Protein AF-A0A151TPS7-F1 (afdb_monomer)

Solvent-accessible surface area (backbone atoms only — not comparable to full-atom values): 5911 Å² total; per-residue (Å²): 135,81,86,82,74,80,78,54,59,56,99,74,24,38,51,46,72,43,71,93,75,73,42,78,46,77,43,52,63,69,51,54,53,51,51,28,51,74,70,72,43,70,82,59,82,88,71,77,78,76,72,68,92,81,65,78,81,71,77,56,88,84,73,61,54,74,69,58,49,54,52,56,72,69,48,61,59,70,58,56,52,56,59,51,54,74,70,68,125

pLDDT: mean 79.48, std 14.0, range [51.84, 96.25]

Structure (mmCIF, N/CA/C/O backbone):
data_AF-A0A151TPS7-F1
#
_entry.id   AF-A0A151TPS7-F1
#
loop_
_atom_site.group_PDB
_atom_site.id
_atom_site.type_symbol
_atom_site.label_atom_id
_atom_site.label_alt_id
_atom_site.label_comp_id
_atom_site.label_asym_id
_atom_site.label_entity_id
_atom_site.label_seq_id
_atom_site.pdbx_PDB_ins_code
_atom_site.Cartn_x
_atom_site.Cartn_y
_atom_site.Cartn_z
_atom_site.occupancy
_atom_site.B_iso_or_equiv
_atom_site.auth_seq_id
_atom_site.auth_comp_id
_atom_site.auth_asym_id
_atom_site.auth_atom_id
_atom_site.pdbx_PDB_model_num
ATOM 1 N N . MET A 1 1 ? -25.417 17.640 8.077 1.00 63.44 1 MET A N 1
ATOM 2 C CA . MET A 1 1 ? -24.520 16.529 7.678 1.00 63.44 1 MET A 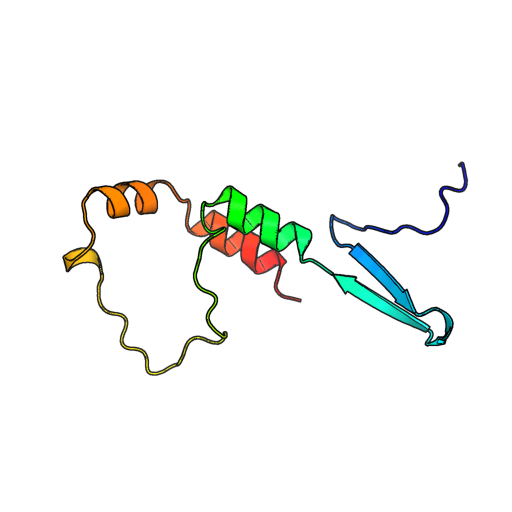CA 1
ATOM 3 C C . MET A 1 1 ? -25.220 15.209 7.963 1.00 63.44 1 MET A C 1
ATOM 5 O O . MET A 1 1 ? -25.760 15.062 9.051 1.00 63.44 1 MET A O 1
ATOM 9 N N . LYS A 1 2 ? -25.280 14.286 6.995 1.00 81.12 2 LYS A N 1
ATOM 10 C CA . LYS A 1 2 ? -25.859 12.947 7.203 1.00 81.12 2 LYS A CA 1
ATOM 11 C C . LYS A 1 2 ? -24.835 12.052 7.906 1.00 81.12 2 LYS A C 1
ATOM 13 O O . LYS A 1 2 ? -23.656 12.100 7.567 1.00 81.12 2 LYS A O 1
ATOM 18 N N . ASN A 1 3 ? -25.284 11.234 8.856 1.00 85.69 3 ASN A N 1
ATOM 19 C CA . ASN A 1 3 ? -24.450 10.187 9.441 1.00 85.69 3 ASN A CA 1
ATOM 20 C C . ASN A 1 3 ? -24.225 9.087 8.393 1.00 85.69 3 ASN A C 1
ATOM 22 O O . ASN A 1 3 ? -25.157 8.373 8.040 1.00 85.69 3 ASN A O 1
ATOM 26 N N . LEU A 1 4 ? -22.989 8.966 7.900 1.00 88.81 4 LEU A N 1
ATOM 27 C CA . LEU A 1 4 ? -22.569 7.940 6.931 1.00 88.81 4 LEU A CA 1
ATOM 28 C C . LEU A 1 4 ? -22.054 6.656 7.607 1.00 88.81 4 LEU A C 1
ATOM 30 O O . LEU A 1 4 ? -21.525 5.766 6.947 1.00 88.81 4 LEU A O 1
ATOM 34 N N . GLY A 1 5 ? -22.193 6.561 8.931 1.00 90.94 5 GLY A N 1
ATOM 35 C CA . GLY A 1 5 ? -21.625 5.474 9.719 1.00 90.94 5 GLY A CA 1
ATOM 36 C C . GLY A 1 5 ? -20.110 5.606 9.901 1.00 90.94 5 GLY A C 1
ATOM 37 O O . GLY A 1 5 ? -19.524 6.675 9.732 1.00 90.94 5 GLY A O 1
ATOM 38 N N . ALA A 1 6 ? -19.470 4.510 10.308 1.00 90.75 6 ALA A N 1
ATOM 39 C CA . ALA A 1 6 ? -18.028 4.475 10.520 1.00 90.75 6 ALA A CA 1
ATOM 40 C C . ALA A 1 6 ? -17.265 4.437 9.184 1.00 90.75 6 ALA A C 1
ATOM 42 O O . ALA A 1 6 ? -17.573 3.637 8.306 1.00 90.75 6 ALA A O 1
ATOM 43 N N .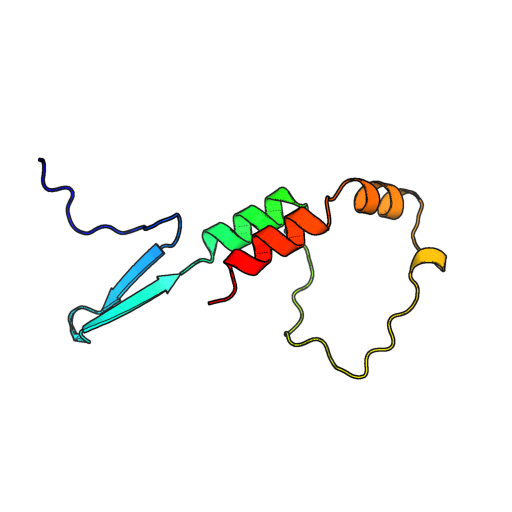 ALA A 1 7 ? -16.225 5.264 9.049 1.00 92.19 7 ALA A N 1
ATOM 44 C CA . ALA A 1 7 ? -15.407 5.312 7.837 1.00 92.19 7 ALA A CA 1
ATOM 45 C C . ALA A 1 7 ? -14.606 4.016 7.653 1.00 92.19 7 ALA A C 1
ATOM 47 O O . ALA A 1 7 ? -13.799 3.687 8.513 1.00 92.19 7 ALA A O 1
ATOM 48 N N . ASN A 1 8 ? -14.759 3.292 6.551 1.00 91.94 8 ASN A N 1
ATOM 49 C CA . ASN A 1 8 ? -14.015 2.039 6.333 1.00 91.94 8 ASN A CA 1
ATOM 50 C C . ASN A 1 8 ? -12.730 2.225 5.516 1.00 91.94 8 ASN A C 1
ATOM 52 O O . ASN A 1 8 ? -11.932 1.298 5.411 1.00 91.94 8 ASN A O 1
ATOM 56 N N . ARG A 1 9 ? -12.515 3.418 4.948 1.00 91.88 9 ARG A N 1
ATOM 57 C CA . ARG A 1 9 ? -11.320 3.766 4.177 1.00 91.88 9 ARG A CA 1
ATOM 58 C C . ARG A 1 9 ? -10.872 5.196 4.471 1.00 91.88 9 ARG A C 1
ATOM 60 O O . ARG A 1 9 ? -11.711 6.065 4.701 1.00 91.88 9 ARG A O 1
ATOM 67 N N . ILE A 1 10 ? -9.564 5.434 4.431 1.00 90.50 10 ILE A N 1
ATOM 68 C CA . ILE A 1 10 ? -8.933 6.759 4.509 1.00 90.50 10 ILE A CA 1
ATOM 69 C C . ILE A 1 10 ? -7.760 6.798 3.536 1.00 90.50 10 ILE A C 1
ATOM 71 O O . ILE A 1 10 ? -6.936 5.893 3.543 1.00 90.50 10 ILE A O 1
ATOM 75 N N . LEU A 1 11 ? -7.708 7.802 2.655 1.00 86.69 11 LEU A N 1
ATOM 76 C CA . LEU A 1 11 ? -6.636 7.945 1.652 1.00 86.69 11 LEU A CA 1
ATOM 77 C C . LEU A 1 11 ? -6.391 6.672 0.807 1.00 86.69 11 LEU A C 1
ATOM 79 O O . LEU A 1 11 ? -5.284 6.403 0.356 1.00 86.69 11 LEU A O 1
ATOM 83 N N . GLY A 1 12 ? -7.429 5.855 0.604 1.00 85.81 12 GLY A N 1
ATOM 84 C CA . GLY A 1 12 ? -7.324 4.577 -0.107 1.00 85.81 12 GLY A CA 1
ATOM 85 C C . GLY A 1 12 ? -6.812 3.395 0.727 1.00 85.81 12 GLY A C 1
ATOM 86 O O . GLY A 1 12 ? -6.834 2.277 0.218 1.00 85.81 12 GLY A O 1
ATOM 87 N N . MET A 1 13 ? -6.428 3.607 1.988 1.00 91.50 13 MET A N 1
ATOM 88 C CA . MET A 1 13 ? -6.131 2.554 2.964 1.00 91.50 13 MET A CA 1
ATOM 89 C C . MET A 1 13 ? -7.418 2.056 3.617 1.00 91.50 13 MET A C 1
ATOM 91 O O . MET A 1 13 ? -8.316 2.842 3.926 1.00 91.50 13 MET A O 1
ATOM 95 N N . GLU A 1 14 ? -7.510 0.755 3.852 1.00 94.06 14 GLU A N 1
ATOM 96 C CA . GLU A 1 14 ? -8.624 0.147 4.573 1.00 94.06 14 GLU A CA 1
ATOM 97 C C . GLU A 1 14 ? -8.435 0.276 6.081 1.00 94.06 14 GLU A C 1
ATOM 99 O O . GLU A 1 14 ? -7.326 0.122 6.592 1.00 94.06 14 GLU A O 1
ATOM 104 N N . ILE A 1 15 ? -9.530 0.534 6.795 1.00 94.94 15 ILE A N 1
ATOM 105 C CA . ILE A 1 15 ? -9.538 0.676 8.248 1.00 94.94 15 ILE A CA 1
ATOM 106 C C . ILE A 1 15 ? -10.220 -0.540 8.870 1.00 94.94 15 ILE A C 1
ATOM 108 O O . ILE A 1 15 ? -11.430 -0.721 8.735 1.00 94.94 15 ILE A O 1
ATOM 112 N N . TYR A 1 16 ? -9.468 -1.303 9.656 1.00 94.88 16 TYR A N 1
ATOM 113 C CA . TYR A 1 16 ? -9.986 -2.390 10.481 1.00 94.88 16 TYR A CA 1
ATOM 114 C C . TYR A 1 16 ? -10.041 -1.935 11.940 1.00 94.88 16 TYR A C 1
ATOM 116 O O . TYR A 1 16 ? -9.055 -1.455 12.496 1.00 94.88 16 TYR A O 1
ATOM 124 N N . ARG A 1 17 ? -11.204 -2.065 12.588 1.00 94.56 17 ARG A N 1
ATOM 125 C CA . ARG A 1 17 ? -11.410 -1.601 13.972 1.00 94.56 17 ARG A CA 1
ATOM 126 C C . ARG A 1 17 ? -11.757 -2.755 14.900 1.00 94.56 17 ARG A C 1
ATOM 128 O O . ARG A 1 17 ? -12.879 -3.251 14.880 1.00 94.56 17 ARG A O 1
ATOM 135 N N . GLY A 1 18 ? -10.831 -3.106 15.784 1.00 95.12 18 GLY A N 1
ATOM 136 C CA . GLY A 1 18 ? -11.085 -4.003 16.907 1.00 95.12 18 GLY A CA 1
ATOM 137 C C . GLY A 1 18 ? -11.614 -3.215 18.101 1.00 95.12 18 GLY A C 1
ATOM 138 O O . GLY A 1 18 ? -10.838 -2.861 18.985 1.00 95.12 18 GLY A O 1
ATOM 139 N N . ARG A 1 19 ? -12.922 -2.915 18.136 1.00 93.25 19 ARG A N 1
ATOM 140 C CA . ARG A 1 19 ? -13.521 -2.072 19.196 1.00 93.25 19 ARG A CA 1
ATOM 141 C C . ARG A 1 19 ? -13.375 -2.668 20.597 1.00 93.25 19 ARG A C 1
ATOM 143 O O . ARG A 1 19 ? -13.071 -1.929 21.526 1.00 93.25 19 ARG A O 1
ATOM 150 N N . SER A 1 20 ? -13.531 -3.985 20.736 1.00 95.88 20 SER A N 1
ATOM 151 C CA . SER A 1 20 ? -13.340 -4.701 22.007 1.00 95.88 20 SER A CA 1
ATOM 152 C C . SER A 1 20 ? -11.920 -4.538 22.555 1.00 95.88 20 SER A C 1
ATOM 154 O O . SER A 1 20 ? -11.728 -4.349 23.749 1.00 95.88 20 SER A O 1
ATOM 156 N N . GLN A 1 21 ? -10.931 -4.544 21.663 1.00 96.25 21 GLN A N 1
ATOM 157 C CA . GLN A 1 21 ? -9.512 -4.412 21.993 1.00 96.25 21 GLN A CA 1
ATOM 158 C C . GLN A 1 21 ? -9.030 -2.954 21.981 1.00 96.25 21 GLN A C 1
ATOM 160 O O . GLN A 1 21 ? -7.861 -2.704 22.257 1.00 96.25 21 GLN A O 1
ATOM 165 N N . LYS A 1 22 ? -9.900 -1.999 21.621 1.00 95.12 22 LYS A N 1
ATOM 166 C CA . LYS A 1 22 ? -9.563 -0.586 21.377 1.00 95.12 22 LYS A CA 1
ATOM 167 C C . LYS A 1 22 ? -8.383 -0.407 20.405 1.00 95.12 22 LYS A C 1
ATOM 169 O O . LYS A 1 22 ? -7.585 0.513 20.555 1.00 95.12 22 LYS A O 1
ATOM 174 N N . LYS A 1 23 ? -8.284 -1.280 19.395 1.00 96.25 23 LYS A N 1
ATOM 175 C CA . LYS A 1 23 ? -7.237 -1.244 18.361 1.00 96.25 23 LYS A CA 1
ATOM 176 C C . LYS A 1 23 ? -7.793 -0.810 17.012 1.00 96.25 23 LYS A C 1
ATOM 178 O O . LYS A 1 23 ? -8.935 -1.119 16.659 1.00 96.25 23 LYS A O 1
ATOM 183 N N . LEU A 1 24 ? -6.951 -0.132 16.242 1.00 93.75 24 LEU A N 1
ATOM 184 C CA . LEU A 1 24 ? -7.219 0.268 14.869 1.00 93.75 24 LEU A CA 1
ATOM 185 C C . LEU A 1 24 ? -6.039 -0.182 14.010 1.00 93.75 24 LEU A C 1
ATOM 187 O O . LEU A 1 24 ? -4.892 0.090 14.349 1.00 93.75 24 LEU A O 1
ATOM 191 N N . PHE A 1 25 ? -6.334 -0.889 12.927 1.00 93.88 25 PHE A N 1
ATOM 192 C CA . PHE A 1 25 ? -5.351 -1.343 11.955 1.00 93.88 25 PHE A CA 1
ATOM 193 C C . PHE A 1 25 ? -5.641 -0.679 10.615 1.00 93.88 25 PHE A C 1
ATOM 195 O O . PHE A 1 25 ? -6.804 -0.517 10.231 1.00 93.88 25 PHE A O 1
ATOM 202 N N . LEU A 1 26 ? -4.581 -0.305 9.909 1.00 92.62 26 LEU A N 1
ATOM 203 C CA . LEU A 1 26 ? -4.648 0.231 8.558 1.00 92.62 26 LEU A CA 1
ATOM 204 C C . LEU A 1 26 ? -4.028 -0.781 7.600 1.00 92.62 26 LEU A C 1
ATOM 206 O O . LEU A 1 26 ? -2.975 -1.342 7.890 1.00 92.62 26 LEU A O 1
ATOM 210 N N . CYS A 1 27 ? -4.683 -1.021 6.468 1.00 91.75 27 CYS A N 1
ATOM 211 C CA . CYS A 1 27 ? -4.185 -1.915 5.430 1.00 91.75 27 CYS A CA 1
ATOM 212 C C . CYS A 1 27 ? -4.053 -1.162 4.108 1.00 91.75 27 CYS A C 1
ATOM 214 O O . CYS A 1 27 ? -5.011 -0.566 3.616 1.00 91.75 27 CYS A O 1
ATOM 216 N N . GLN A 1 28 ? -2.867 -1.229 3.508 1.00 91.00 28 GLN A N 1
ATOM 217 C CA . GLN A 1 28 ? -2.540 -0.560 2.246 1.00 91.00 28 GLN A CA 1
ATOM 218 C C . GLN A 1 28 ? -2.447 -1.541 1.062 1.00 91.00 28 GLN A C 1
ATOM 220 O O . GLN A 1 28 ? -1.995 -1.179 -0.024 1.00 91.00 28 GLN A O 1
ATOM 225 N N . LYS A 1 29 ? -2.904 -2.789 1.246 1.00 90.94 29 LYS A N 1
ATOM 226 C CA . LYS A 1 29 ? -2.823 -3.866 0.246 1.00 90.94 29 LYS A CA 1
ATOM 227 C C . LYS A 1 29 ? -3.351 -3.442 -1.127 1.00 90.94 29 LYS A C 1
ATOM 229 O O . LYS A 1 29 ? -2.654 -3.619 -2.123 1.00 90.94 29 LYS A O 1
ATOM 234 N N . ASP A 1 30 ? -4.530 -2.827 -1.176 1.00 90.69 30 ASP A N 1
ATOM 235 C CA . ASP A 1 30 ? -5.145 -2.369 -2.429 1.00 90.69 30 ASP A CA 1
ATOM 236 C C . ASP A 1 30 ? -4.284 -1.346 -3.171 1.00 90.69 30 ASP A C 1
ATOM 238 O O . ASP A 1 30 ? -4.210 -1.347 -4.398 1.00 90.69 30 ASP A O 1
ATOM 242 N N . TYR A 1 31 ? -3.638 -0.444 -2.434 1.00 91.12 31 TYR A N 1
ATOM 243 C CA . TYR A 1 31 ? -2.782 0.575 -3.027 1.00 91.12 31 TYR A CA 1
ATOM 244 C C . TYR A 1 31 ? -1.505 -0.046 -3.604 1.00 91.12 31 TYR A C 1
ATOM 246 O O . TYR A 1 31 ? -1.138 0.265 -4.736 1.00 91.12 31 TYR A O 1
ATOM 254 N N . ILE A 1 32 ? -0.885 -0.985 -2.882 1.00 89.44 32 ILE A N 1
ATOM 255 C CA . ILE A 1 32 ? 0.278 -1.737 -3.374 1.00 89.44 32 ILE A CA 1
ATOM 256 C C . ILE A 1 32 ? -0.088 -2.495 -4.655 1.00 89.44 32 ILE A C 1
ATOM 258 O O . ILE A 1 32 ? 0.616 -2.389 -5.657 1.00 89.44 32 ILE A O 1
ATOM 262 N N . GLN A 1 33 ? -1.225 -3.197 -4.669 1.00 90.62 33 GLN A N 1
ATOM 263 C CA . GLN A 1 33 ? -1.701 -3.908 -5.859 1.00 90.62 33 GLN A CA 1
ATOM 264 C C . GLN A 1 33 ? -1.927 -2.963 -7.049 1.00 90.62 33 GLN A C 1
ATOM 266 O O . GLN A 1 33 ? -1.533 -3.284 -8.171 1.00 90.62 33 GLN A O 1
ATOM 271 N N . LYS A 1 34 ? -2.489 -1.770 -6.810 1.00 91.44 34 LYS A N 1
ATOM 272 C CA . LYS A 1 34 ? -2.657 -0.739 -7.847 1.00 91.44 34 LYS A CA 1
ATOM 273 C C . LYS A 1 34 ? -1.322 -0.259 -8.415 1.00 91.44 34 LYS A C 1
ATOM 275 O O . LYS A 1 34 ? -1.219 -0.115 -9.630 1.00 91.44 34 LYS A O 1
ATOM 280 N N . ILE A 1 35 ? -0.309 -0.030 -7.577 1.00 90.62 35 ILE A N 1
ATOM 281 C CA . ILE A 1 35 ? 1.039 0.350 -8.034 1.00 90.62 35 ILE A CA 1
ATOM 282 C C . ILE A 1 35 ? 1.643 -0.758 -8.891 1.00 90.62 35 ILE A C 1
ATOM 284 O O . ILE A 1 35 ? 2.111 -0.485 -9.996 1.00 90.62 35 ILE A O 1
ATOM 288 N N . LEU A 1 36 ? 1.613 -2.002 -8.405 1.00 89.00 36 LEU A N 1
ATOM 289 C CA . LEU A 1 36 ? 2.190 -3.133 -9.127 1.00 89.00 36 LEU A CA 1
ATOM 290 C C . LEU A 1 36 ? 1.535 -3.298 -10.498 1.00 89.00 36 LEU A C 1
ATOM 292 O O . LEU A 1 36 ? 2.233 -3.456 -11.494 1.00 89.00 36 LEU A O 1
ATOM 296 N N . HIS A 1 37 ? 0.210 -3.186 -10.585 1.00 91.12 37 HIS A N 1
ATOM 297 C CA . HIS A 1 37 ? -0.478 -3.243 -11.870 1.00 91.12 37 HIS A CA 1
ATOM 298 C C . HIS A 1 37 ? -0.133 -2.048 -12.771 1.00 91.12 37 HIS A C 1
ATOM 300 O O . HIS A 1 37 ? 0.135 -2.235 -13.956 1.00 91.12 37 HIS A O 1
ATOM 306 N N . ARG A 1 38 ? -0.097 -0.824 -12.222 1.00 90.31 38 ARG A N 1
ATOM 307 C CA . ARG A 1 38 ? 0.213 0.409 -12.968 1.00 90.31 38 ARG A CA 1
ATOM 308 C C . ARG A 1 38 ? 1.568 0.346 -13.671 1.00 90.31 38 ARG A C 1
ATOM 310 O O . ARG A 1 38 ? 1.694 0.874 -14.769 1.00 90.31 38 ARG A O 1
ATOM 317 N N . PHE A 1 39 ? 2.558 -0.278 -13.043 1.00 87.06 39 PHE A N 1
ATOM 318 C CA . PHE A 1 39 ? 3.915 -0.382 -13.581 1.00 87.06 39 PHE A CA 1
ATOM 319 C C . PHE A 1 39 ? 4.223 -1.749 -14.209 1.00 87.06 39 PHE A C 1
ATOM 321 O O . PHE A 1 39 ? 5.385 -2.065 -14.437 1.00 87.06 39 PHE A O 1
ATOM 328 N N . GLY A 1 40 ? 3.207 -2.581 -14.474 1.00 86.69 40 GLY A N 1
ATOM 329 C CA . GLY A 1 40 ? 3.398 -3.892 -15.109 1.00 86.69 40 GLY A CA 1
ATOM 330 C C . GLY A 1 40 ? 4.084 -4.944 -14.224 1.00 86.69 40 GLY A C 1
ATOM 331 O O . GLY A 1 40 ? 4.451 -6.008 -14.705 1.00 86.69 40 GLY A O 1
ATOM 332 N N . MET A 1 41 ? 4.214 -4.694 -12.921 1.00 86.50 41 MET A N 1
ATOM 333 C CA . MET A 1 41 ? 4.891 -5.546 -11.934 1.00 86.50 41 MET A CA 1
ATOM 334 C C . MET A 1 41 ? 3.947 -6.504 -11.183 1.00 86.50 41 MET A C 1
ATOM 336 O O . MET A 1 41 ? 4.326 -7.078 -10.167 1.00 86.50 41 MET A O 1
ATOM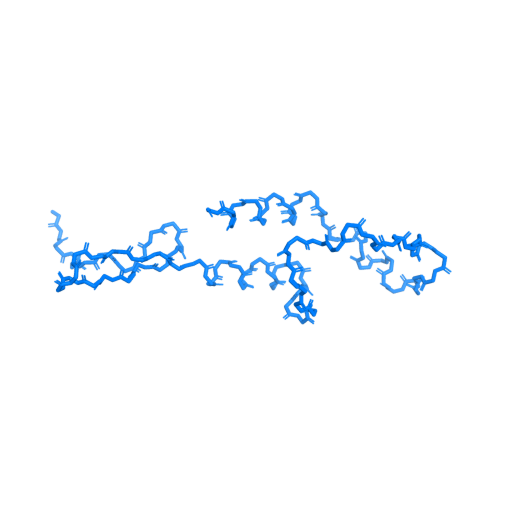 340 N N . HIS A 1 42 ? 2.708 -6.691 -11.641 1.00 87.56 42 HIS A N 1
ATOM 341 C CA . HIS A 1 42 ? 1.710 -7.540 -10.969 1.00 87.56 42 HIS A CA 1
ATOM 342 C C . HIS A 1 42 ? 2.123 -9.022 -10.853 1.00 87.56 42 HIS A C 1
ATOM 344 O O . HIS A 1 42 ? 1.691 -9.692 -9.921 1.00 87.56 42 HIS A O 1
ATOM 350 N N . ASN A 1 43 ? 2.997 -9.503 -11.746 1.00 85.69 43 ASN A N 1
ATOM 351 C CA . ASN A 1 43 ? 3.573 -10.855 -11.719 1.00 85.69 43 ASN A CA 1
ATOM 352 C C . ASN A 1 43 ? 5.020 -10.885 -11.191 1.00 85.69 43 ASN A C 1
ATOM 354 O O . ASN A 1 43 ? 5.728 -11.877 -11.377 1.00 85.69 43 ASN A O 1
ATOM 358 N N . ALA A 1 44 ? 5.500 -9.797 -10.578 1.00 82.38 44 ALA A N 1
ATOM 359 C CA . ALA A 1 44 ? 6.851 -9.749 -10.033 1.00 82.38 44 ALA A CA 1
ATOM 360 C C . ALA A 1 44 ? 7.017 -10.786 -8.913 1.00 82.38 44 ALA A C 1
ATOM 362 O O . ALA A 1 44 ? 6.143 -10.959 -8.061 1.00 82.38 44 ALA A O 1
ATOM 363 N N . LYS A 1 45 ? 8.164 -11.474 -8.900 1.00 81.44 45 LYS A N 1
ATOM 364 C CA . LYS A 1 45 ? 8.480 -12.439 -7.845 1.00 81.44 45 LYS A CA 1
ATOM 365 C C . LYS A 1 45 ? 8.731 -11.684 -6.535 1.00 81.44 45 LYS A C 1
ATOM 367 O O . LYS A 1 45 ? 9.606 -10.815 -6.518 1.00 81.44 45 LYS A O 1
ATOM 372 N N . PRO A 1 46 ? 8.006 -11.995 -5.448 1.00 76.38 46 PRO A N 1
ATOM 373 C CA . PRO A 1 46 ? 8.268 -11.374 -4.162 1.00 76.38 46 PRO A CA 1
ATOM 374 C C . PRO A 1 46 ? 9.645 -11.807 -3.651 1.00 76.38 46 PRO A C 1
ATOM 376 O O . PRO A 1 46 ? 10.017 -12.977 -3.747 1.00 76.38 46 PRO A O 1
ATOM 379 N N . LEU A 1 47 ? 10.387 -10.861 -3.083 1.00 73.50 47 LEU A N 1
ATOM 380 C CA . LEU A 1 47 ? 11.642 -11.105 -2.383 1.00 73.50 47 LEU A CA 1
ATOM 381 C C . LEU A 1 47 ? 11.556 -10.431 -1.012 1.00 73.50 47 LEU A C 1
ATOM 383 O O . LEU A 1 47 ? 11.024 -9.325 -0.905 1.00 73.50 47 LEU A O 1
ATOM 387 N N . SER A 1 48 ? 12.070 -11.078 0.034 1.00 68.25 48 SER A N 1
ATOM 388 C CA . SER A 1 48 ? 12.156 -10.442 1.350 1.00 68.25 48 SER A CA 1
ATOM 389 C C . SER A 1 48 ? 13.106 -9.247 1.301 1.00 68.25 48 SER A C 1
ATOM 391 O O . SER A 1 48 ? 14.258 -9.370 0.889 1.00 68.25 48 SER A O 1
ATOM 393 N N . THR A 1 49 ? 12.618 -8.095 1.751 1.00 62.03 49 THR A N 1
ATOM 394 C CA . THR A 1 49 ? 13.432 -6.916 2.060 1.00 62.03 49 THR A CA 1
ATOM 395 C C . THR A 1 49 ? 13.864 -6.946 3.532 1.00 62.03 49 THR A C 1
ATOM 397 O O . THR A 1 49 ? 13.071 -7.388 4.365 1.00 62.03 49 THR A O 1
ATOM 400 N N . PRO A 1 50 ? 15.052 -6.428 3.894 1.00 58.59 50 PRO A N 1
ATOM 401 C CA . PRO A 1 50 ? 16.021 -5.747 3.036 1.00 58.59 50 PRO A CA 1
ATOM 402 C C . PRO A 1 50 ? 16.774 -6.714 2.112 1.00 58.59 50 PRO A C 1
ATOM 404 O O . PRO A 1 50 ? 17.006 -7.871 2.454 1.00 58.59 50 PRO A O 1
ATOM 407 N N . MET A 1 51 ? 17.136 -6.222 0.926 1.00 63.91 51 MET A N 1
ATOM 408 C CA . MET A 1 51 ? 17.944 -6.953 -0.053 1.00 63.91 51 MET A CA 1
ATOM 409 C C . MET A 1 51 ? 19.216 -7.493 0.618 1.00 63.91 51 MET A C 1
ATOM 411 O O . MET A 1 51 ? 19.863 -6.769 1.379 1.00 63.91 51 MET A O 1
ATOM 415 N N . LEU A 1 52 ? 19.571 -8.760 0.366 1.00 62.34 52 LEU A N 1
ATOM 416 C CA . LEU A 1 52 ? 20.770 -9.367 0.949 1.00 62.34 52 LEU A CA 1
ATOM 417 C C . LEU A 1 52 ? 22.003 -8.504 0.635 1.00 62.34 52 LEU A C 1
ATOM 419 O O . LEU A 1 52 ? 22.374 -8.336 -0.522 1.00 62.34 52 LEU A O 1
ATOM 423 N N . VAL A 1 53 ? 22.680 -8.017 1.679 1.00 60.72 53 VAL A N 1
ATOM 424 C CA . VAL A 1 53 ? 23.830 -7.090 1.593 1.00 60.72 53 VAL A CA 1
ATOM 425 C C . VAL A 1 53 ? 25.003 -7.644 0.760 1.00 60.72 53 VAL A C 1
ATOM 427 O O . VAL A 1 53 ? 25.853 -6.886 0.304 1.00 60.72 53 VAL A O 1
ATOM 430 N N . LYS A 1 54 ? 25.066 -8.964 0.537 1.00 68.81 54 LYS A N 1
ATOM 431 C CA . LYS A 1 54 ? 26.155 -9.647 -0.187 1.00 68.81 54 LYS A CA 1
ATOM 432 C C . LYS A 1 54 ? 25.794 -10.107 -1.607 1.00 68.81 54 LYS A C 1
ATOM 434 O O . LYS A 1 54 ? 26.607 -10.781 -2.238 1.00 68.81 54 LYS A O 1
ATOM 439 N N . GLU A 1 55 ? 24.615 -9.764 -2.121 1.00 67.75 55 GLU A N 1
ATOM 440 C CA . GLU A 1 55 ? 24.269 -10.038 -3.520 1.00 67.75 55 GLU A CA 1
ATOM 441 C C . GLU A 1 55 ? 25.090 -9.123 -4.440 1.00 67.75 55 GLU A C 1
ATOM 443 O O . GLU A 1 55 ? 24.907 -7.904 -4.473 1.00 67.75 55 GLU A O 1
ATOM 448 N N . LYS A 1 56 ? 26.031 -9.707 -5.192 1.00 70.81 56 LYS A N 1
ATOM 449 C CA . LYS A 1 56 ? 26.733 -8.976 -6.250 1.00 70.81 56 LYS A CA 1
ATOM 450 C C . LYS A 1 56 ? 25.738 -8.694 -7.367 1.00 70.81 56 LYS A C 1
ATOM 452 O O . LYS A 1 56 ? 25.371 -9.602 -8.111 1.00 70.81 56 LYS A O 1
ATOM 457 N N . LEU A 1 57 ? 25.354 -7.428 -7.510 1.00 67.19 57 LEU A N 1
ATOM 458 C CA . LEU A 1 57 ? 24.575 -6.967 -8.650 1.00 67.19 57 LEU A CA 1
ATOM 459 C C . LEU A 1 57 ? 25.349 -7.287 -9.932 1.00 67.19 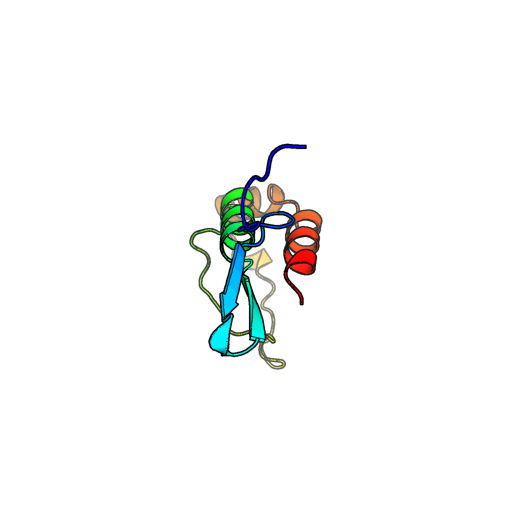57 LEU A C 1
ATOM 461 O O . LEU A 1 57 ? 26.419 -6.733 -10.188 1.00 67.19 57 LEU A O 1
ATOM 465 N N . LYS A 1 58 ? 24.827 -8.218 -10.731 1.00 66.62 58 LYS A N 1
ATOM 466 C CA . LYS A 1 58 ? 25.330 -8.433 -12.086 1.00 66.62 58 LYS A CA 1
ATOM 467 C C . LYS A 1 58 ? 24.831 -7.280 -12.940 1.00 66.62 58 LYS A C 1
ATOM 469 O O . LYS A 1 58 ? 23.654 -6.932 -12.884 1.00 66.62 58 LYS A O 1
ATOM 474 N N . ASN A 1 59 ? 25.722 -6.690 -13.726 1.00 60.06 59 ASN A N 1
ATOM 475 C CA . ASN A 1 59 ? 25.345 -5.642 -14.658 1.00 60.06 59 ASN A CA 1
ATOM 476 C C . ASN A 1 59 ? 24.527 -6.289 -15.786 1.00 60.06 59 ASN A C 1
ATOM 478 O O . ASN A 1 59 ? 25.081 -6.887 -16.707 1.00 60.06 59 ASN A O 1
ATOM 482 N N . VAL A 1 60 ? 23.197 -6.263 -15.656 1.00 57.28 60 VAL A N 1
ATOM 483 C CA . VAL A 1 60 ? 22.287 -7.010 -16.540 1.00 57.28 60 VAL A CA 1
ATOM 484 C C . VAL A 1 60 ? 22.357 -6.483 -17.975 1.00 57.28 60 VAL A C 1
ATOM 486 O O . VAL A 1 60 ? 22.002 -7.217 -18.883 1.00 57.28 60 VAL A O 1
ATOM 489 N N . ALA A 1 61 ? 22.926 -5.294 -18.216 1.00 54.47 61 ALA A N 1
ATOM 490 C CA . ALA A 1 61 ? 23.123 -4.712 -19.548 1.00 54.47 61 ALA A CA 1
ATOM 491 C C . ALA A 1 61 ? 23.729 -5.674 -20.596 1.00 54.47 61 ALA A C 1
ATOM 493 O O . ALA A 1 61 ? 23.493 -5.495 -21.785 1.00 54.47 61 ALA A O 1
ATOM 494 N N . GLN A 1 62 ? 24.465 -6.711 -20.180 1.00 52.09 62 GLN A N 1
ATOM 495 C CA . GLN A 1 62 ? 25.051 -7.711 -21.081 1.00 52.09 62 GLN A CA 1
ATOM 496 C C . GLN A 1 62 ? 24.107 -8.864 -21.493 1.00 52.09 62 GLN A C 1
ATOM 498 O O . GLN A 1 62 ? 24.482 -9.655 -22.351 1.00 52.09 62 GLN A O 1
ATOM 503 N N . SER A 1 63 ? 22.905 -8.994 -20.911 1.00 51.84 63 SER A N 1
ATOM 504 C CA . SER A 1 63 ? 22.014 -10.157 -21.118 1.00 51.84 63 SER A CA 1
ATOM 505 C C . SER A 1 63 ? 20.513 -9.817 -21.200 1.00 51.84 63 SER A C 1
ATOM 507 O O . SER A 1 63 ? 19.674 -10.707 -21.043 1.00 51.84 63 SER A O 1
ATOM 509 N N . ILE A 1 64 ? 20.140 -8.555 -21.424 1.00 55.84 64 ILE A N 1
ATOM 510 C CA . ILE A 1 64 ? 18.732 -8.173 -21.620 1.00 55.84 64 ILE A CA 1
ATOM 511 C C . ILE A 1 64 ? 18.408 -8.356 -23.108 1.00 55.84 64 ILE A C 1
ATOM 513 O O . ILE A 1 64 ? 19.056 -7.758 -23.963 1.00 55.84 64 ILE A O 1
ATOM 517 N N . CYS A 1 65 ? 17.429 -9.201 -23.437 1.00 56.19 65 CYS A N 1
ATOM 518 C CA . CYS A 1 65 ? 16.901 -9.279 -24.801 1.00 56.19 65 CYS A CA 1
ATOM 519 C C . CYS A 1 65 ? 16.265 -7.921 -25.165 1.00 56.19 65 CYS A C 1
ATOM 521 O O . CYS A 1 65 ? 15.681 -7.279 -24.295 1.00 56.19 65 CYS A O 1
ATOM 523 N N . GLN A 1 66 ? 16.348 -7.472 -26.424 1.00 56.84 66 GLN A N 1
ATOM 524 C CA . GLN A 1 66 ? 15.888 -6.133 -26.852 1.00 56.84 66 GLN A CA 1
ATOM 525 C C . GLN A 1 66 ? 14.454 -5.788 -26.387 1.00 56.84 66 GLN A C 1
ATOM 527 O O . GLN A 1 66 ? 14.145 -4.632 -26.102 1.00 56.84 66 GLN A O 1
ATOM 532 N N . THR A 1 67 ? 13.589 -6.795 -26.248 1.00 56.06 67 THR A N 1
ATOM 533 C CA . THR A 1 67 ? 12.223 -6.693 -25.713 1.00 56.06 67 THR A CA 1
ATOM 534 C C . THR A 1 67 ? 12.160 -6.229 -24.254 1.00 56.06 67 THR A C 1
ATOM 536 O O . THR A 1 67 ? 11.404 -5.315 -23.930 1.00 56.06 67 THR A O 1
ATOM 539 N N . GLU A 1 68 ? 12.980 -6.800 -23.376 1.00 58.81 68 GLU A N 1
ATOM 540 C CA . GLU A 1 68 ? 13.031 -6.461 -21.947 1.00 58.81 68 GLU A CA 1
ATOM 541 C C . GLU A 1 68 ? 13.658 -5.073 -21.719 1.00 58.81 68 GLU A C 1
ATOM 543 O O . GLU A 1 68 ? 13.283 -4.345 -20.799 1.00 58.81 68 GLU A O 1
ATOM 548 N N . GLN A 1 69 ? 14.571 -4.664 -22.604 1.00 57.97 69 GLN A N 1
ATOM 549 C CA . GLN A 1 69 ? 15.233 -3.361 -22.551 1.00 57.97 69 GLN A CA 1
ATOM 550 C C . GLN A 1 69 ? 14.270 -2.229 -22.934 1.00 57.97 69 GLN A C 1
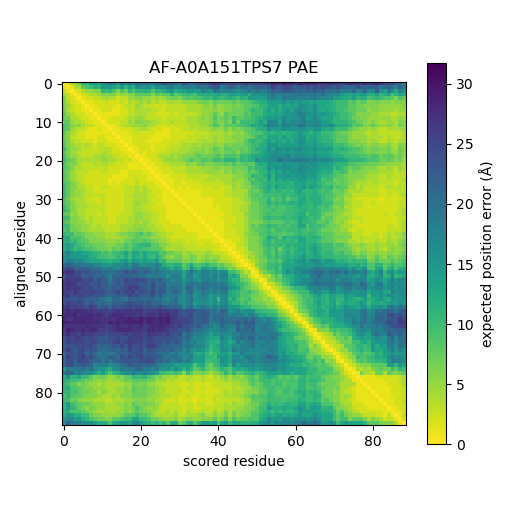ATOM 552 O O . GLN A 1 69 ? 14.224 -1.199 -22.261 1.00 57.97 69 GLN A O 1
ATOM 557 N N . ASN A 1 70 ? 13.430 -2.455 -23.948 1.00 58.38 70 ASN A N 1
ATOM 558 C CA . ASN A 1 70 ? 12.364 -1.528 -24.326 1.00 58.38 70 ASN A CA 1
ATOM 559 C C . ASN A 1 70 ? 11.302 -1.390 -23.225 1.00 58.38 70 ASN A C 1
ATOM 561 O O . ASN A 1 70 ? 10.857 -0.279 -22.956 1.00 58.38 70 ASN A O 1
ATOM 565 N N . ASN A 1 71 ? 10.946 -2.477 -22.535 1.00 59.88 71 ASN A N 1
ATOM 566 C CA . ASN A 1 71 ? 10.019 -2.423 -21.399 1.00 59.88 71 ASN A CA 1
ATOM 567 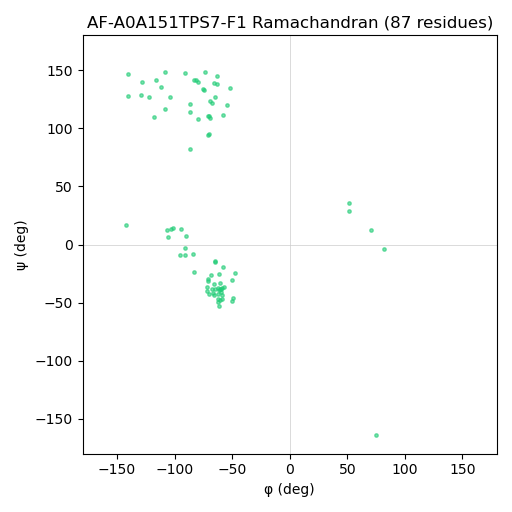C C . ASN A 1 71 ? 10.612 -1.657 -20.202 1.00 59.88 71 ASN A C 1
ATOM 569 O O . ASN A 1 71 ? 9.924 -0.839 -19.594 1.00 59.88 71 ASN A O 1
ATOM 573 N N . ALA A 1 72 ? 11.896 -1.867 -19.888 1.00 60.16 72 ALA A N 1
ATOM 574 C CA . ALA A 1 72 ? 12.579 -1.167 -18.798 1.00 60.16 72 ALA A CA 1
ATOM 575 C C . ALA A 1 72 ? 12.723 0.346 -19.048 1.00 60.16 72 ALA A C 1
ATOM 577 O O . ALA A 1 72 ? 12.619 1.130 -18.107 1.00 60.16 72 ALA A O 1
ATOM 578 N N . LEU A 1 73 ? 12.912 0.766 -20.305 1.00 60.16 73 LEU A N 1
ATOM 579 C CA . LEU A 1 73 ? 12.957 2.183 -20.692 1.00 60.16 73 LEU A CA 1
ATOM 580 C C . LEU A 1 73 ? 11.593 2.884 -20.561 1.00 60.16 73 LEU A C 1
ATOM 582 O O . LEU A 1 73 ? 11.547 4.097 -20.371 1.00 60.16 73 LEU A O 1
ATOM 586 N N . GLN A 1 74 ? 10.490 2.135 -20.651 1.00 66.19 74 GLN A N 1
ATOM 587 C CA . GLN A 1 74 ? 9.127 2.673 -20.570 1.00 66.19 74 GLN A CA 1
ATOM 588 C C . GLN A 1 74 ? 8.640 2.871 -19.131 1.00 66.19 74 GLN A C 1
ATOM 590 O O . GLN A 1 74 ? 7.743 3.679 -18.893 1.00 66.19 74 GLN A O 1
ATOM 595 N N . VAL A 1 75 ? 9.205 2.151 -18.156 1.00 68.69 75 VAL A N 1
ATOM 596 C CA . VAL A 1 75 ? 8.792 2.269 -16.753 1.00 68.69 75 VAL A CA 1
ATOM 597 C C . VAL A 1 75 ? 9.565 3.414 -16.086 1.00 68.69 75 VAL A C 1
ATOM 599 O O . VAL A 1 75 ? 10.775 3.302 -15.888 1.00 68.69 75 VAL A O 1
ATOM 602 N N . PRO A 1 76 ? 8.903 4.515 -15.676 1.00 81.50 76 PRO A N 1
ATOM 603 C CA . PRO A 1 76 ? 9.581 5.630 -15.026 1.00 81.50 76 PRO A CA 1
ATOM 604 C C . PRO A 1 76 ? 10.023 5.219 -13.616 1.00 81.50 76 PRO A C 1
ATOM 606 O O . PRO A 1 76 ? 9.261 5.322 -12.653 1.00 81.50 76 PRO A O 1
ATOM 609 N N . TYR A 1 77 ? 11.269 4.758 -13.494 1.00 82.38 77 TYR A N 1
ATOM 610 C CA . TYR A 1 77 ? 11.849 4.223 -12.258 1.00 82.38 77 TYR A CA 1
ATOM 611 C C . TYR A 1 77 ? 11.620 5.137 -11.044 1.00 82.38 77 TYR A C 1
ATOM 613 O O . TYR A 1 77 ? 11.150 4.683 -10.002 1.00 82.38 77 TYR A O 1
ATOM 621 N N . ALA A 1 78 ? 11.853 6.445 -11.198 1.00 84.75 78 ALA A N 1
ATOM 622 C CA . ALA A 1 78 ? 11.622 7.427 -10.138 1.00 84.75 78 ALA A CA 1
ATOM 623 C C . ALA A 1 78 ? 10.160 7.449 -9.652 1.00 84.75 78 ALA A C 1
ATOM 625 O O . ALA A 1 78 ? 9.907 7.572 -8.455 1.00 84.75 78 ALA A O 1
ATOM 626 N N . SER A 1 79 ? 9.187 7.279 -10.554 1.00 88.25 79 SER A N 1
ATOM 627 C CA . SER A 1 79 ? 7.768 7.220 -10.190 1.00 88.25 79 SER A CA 1
ATOM 628 C C . SER A 1 79 ? 7.406 5.925 -9.469 1.00 88.25 79 SER A C 1
ATOM 630 O O . SER A 1 79 ? 6.591 5.969 -8.547 1.00 88.25 79 SER A O 1
ATOM 632 N N . VAL A 1 80 ? 8.003 4.788 -9.851 1.00 87.19 80 VAL A N 1
ATOM 633 C CA . VAL A 1 80 ? 7.823 3.506 -9.144 1.00 87.19 80 VAL A CA 1
ATOM 634 C C . VAL A 1 80 ? 8.331 3.636 -7.715 1.00 87.19 8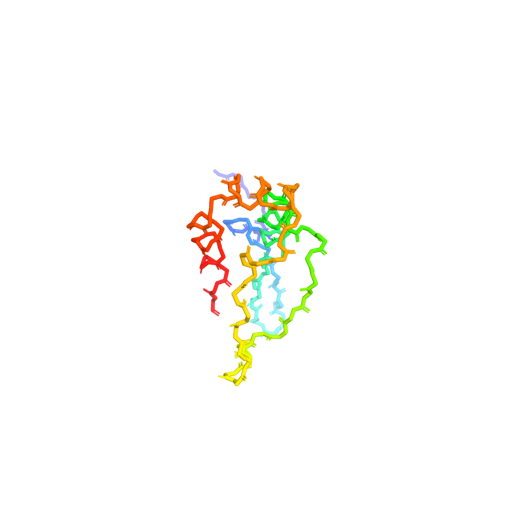0 VAL A C 1
ATOM 636 O O . VAL A 1 80 ? 7.585 3.387 -6.770 1.00 87.19 80 VAL A O 1
ATOM 639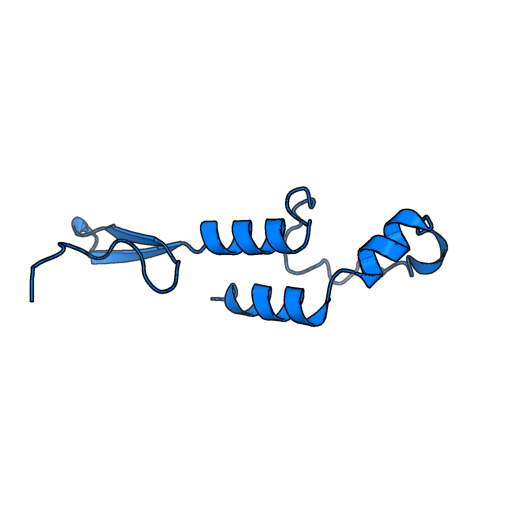 N N . VAL A 1 81 ? 9.575 4.094 -7.562 1.00 85.50 81 VAL A N 1
ATOM 640 C CA . VAL A 1 81 ? 10.224 4.268 -6.260 1.00 85.50 81 VAL A CA 1
ATOM 641 C C . VAL A 1 81 ? 9.447 5.259 -5.395 1.00 85.50 81 VAL A C 1
ATOM 643 O O . VAL A 1 81 ? 9.121 4.935 -4.258 1.00 85.50 81 VAL A O 1
ATOM 646 N N . GLY A 1 82 ? 9.068 6.424 -5.931 1.00 89.88 82 GLY A N 1
ATOM 647 C CA . GLY A 1 82 ? 8.290 7.417 -5.185 1.00 89.88 82 GLY A CA 1
ATOM 648 C C . GLY A 1 82 ? 6.908 6.910 -4.759 1.00 89.88 82 GLY A C 1
ATOM 649 O O . GLY A 1 82 ? 6.469 7.172 -3.642 1.00 89.88 82 GLY A O 1
ATOM 650 N N . SER A 1 83 ? 6.240 6.120 -5.607 1.00 89.31 83 SER A N 1
ATOM 651 C CA . SER A 1 83 ? 4.957 5.493 -5.254 1.00 89.31 83 SER A CA 1
ATOM 652 C C . SER A 1 83 ? 5.126 4.432 -4.157 1.00 89.31 83 SER A C 1
ATOM 654 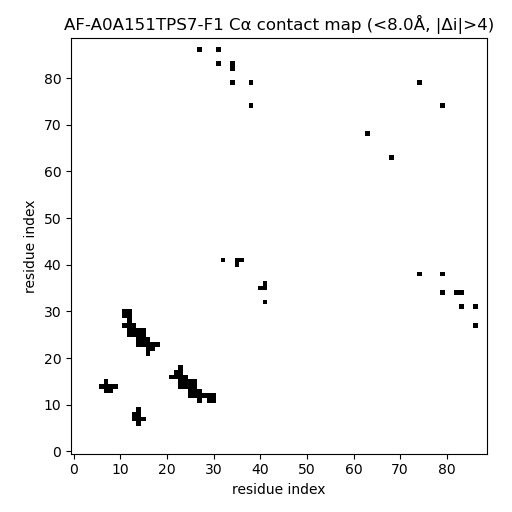O O . SER A 1 83 ? 4.297 4.335 -3.257 1.00 89.31 83 SER A O 1
ATOM 656 N N . LEU A 1 84 ? 6.216 3.657 -4.194 1.00 85.94 84 LEU A N 1
ATOM 657 C CA . LEU A 1 84 ? 6.551 2.670 -3.162 1.00 85.94 84 LEU A CA 1
ATOM 658 C C . LEU A 1 84 ? 6.984 3.318 -1.840 1.00 85.94 84 LEU A C 1
ATOM 660 O O . LEU A 1 84 ? 6.683 2.773 -0.783 1.00 85.94 84 LEU A O 1
ATOM 664 N N . MET A 1 85 ? 7.623 4.490 -1.855 1.00 87.50 85 MET A N 1
ATOM 665 C CA . MET A 1 85 ? 7.966 5.215 -0.623 1.00 87.50 85 MET A CA 1
ATOM 666 C C . MET A 1 85 ? 6.722 5.575 0.199 1.00 87.50 85 MET A C 1
ATOM 668 O O . MET A 1 85 ? 6.765 5.506 1.420 1.00 87.50 85 MET A O 1
ATOM 672 N N . TYR A 1 86 ? 5.582 5.852 -0.445 1.00 84.38 86 TYR A N 1
ATOM 673 C CA . TYR A 1 86 ? 4.307 6.062 0.257 1.00 84.38 86 TYR A CA 1
ATOM 674 C C . TYR A 1 86 ? 3.786 4.805 0.988 1.00 84.38 86 TYR A C 1
ATOM 676 O O . TYR A 1 86 ? 2.869 4.892 1.801 1.00 84.38 86 TYR A O 1
ATOM 684 N N . THR A 1 87 ? 4.337 3.624 0.692 1.00 81.31 87 THR A N 1
ATOM 685 C CA . THR A 1 87 ? 3.981 2.359 1.364 1.00 81.31 87 THR A CA 1
ATOM 686 C C . THR A 1 87 ? 4.843 2.057 2.586 1.00 81.31 87 THR A C 1
ATOM 688 O O . THR A 1 87 ? 4.546 1.120 3.322 1.00 81.31 87 THR A O 1
ATOM 691 N N . MET A 1 88 ? 5.905 2.834 2.805 1.00 76.56 88 MET A N 1
ATOM 692 C CA . MET A 1 88 ? 6.759 2.712 3.980 1.00 76.56 88 MET A CA 1
ATOM 693 C C . MET A 1 88 ? 6.059 3.413 5.153 1.00 76.56 88 MET A C 1
ATOM 695 O O . MET A 1 88 ? 5.948 4.638 5.163 1.00 76.56 88 MET A O 1
ATOM 699 N N . VAL A 1 89 ? 5.549 2.626 6.105 1.00 64.00 89 VAL A N 1
ATOM 700 C CA . VAL A 1 89 ? 4.963 3.073 7.383 1.00 64.00 89 VAL A CA 1
ATOM 701 C C . VAL A 1 89 ? 5.781 2.498 8.525 1.00 64.00 89 VAL A C 1
ATOM 703 O O . VAL A 1 89 ? 6.129 1.299 8.431 1.00 64.00 89 VAL A O 1
#

Foldseek 3Di:
DDCPDDDQDDPCWGWDAPPVVRDIDTHCVVLVCVLCVVLVNNVPDDDDPPDDPPDDDDPCVVPDDPVNVVSVVPRPPVVSVVSVVVVPD

Mean predicted aligned error: 10.16 Å

Radius of gyration: 18.95 Å; Cα contacts (8 Å, |Δi|>4): 48; chains: 1; bounding box: 53×29×49 Å

Sequence (89 aa):
MKNLGAANRILGMEIYRGRSQKKLFLCQKDYIQKILHRFGMHNAKPLSTPMLVKEKLKNVAQSICQTEQNNALQVPYASVVGSLMYTMV

Organism: Cajanus cajan (NCBI:txid3821)

Secondary structure (DSSP, 8-state):
-----S--EETTEEEEEETTTTEEEEE-HHHHHHHHHHTT-TTPPP-PSSPPTT-----GGGT--HHHHHHHHHS-HHHHHHHHHTT--